Protein AF-A0A7Y3NY66-F1 (afdb_monomer_lite)

Radius of gyration: 20.23 Å; chains: 1; bounding box: 39×39×65 Å

Foldseek 3Di:
DVVVVVVVVVVVVVVVVVVVVVVLVPDPLPDQAFEEEEEEAPQLVQVVVLLVVQVVVCVVVSHDGHQYEYEYQHPDPRNQVSLVVSVVVPVSYDYDYDDNVCRVVVVVCVCVVPPVPRYHYAYDYDPVSSVVVVVVSCVRRPD

Secondary structure (DSSP, 8-state):
-HHHHHHHHHHHHHHHHHHHHHHHHHS----PPPEEEEEESS-HHHHHHHHHHHHHHHHHHTPPPP-EEEEE-S--HHHHHHHHHHHHH-TTEEEEE--TTTHHHHHHHHHHHS-TTSEEEEEESSHHHHHHHHHHHHHHHH-

pLDDT: mean 77.47, std 10.49, range [45.41, 92.19]

Structure (mmCIF, N/CA/C/O backbone):
data_AF-A0A7Y3NY66-F1
#
_entry.id   AF-A0A7Y3NY66-F1
#
loop_
_atom_site.group_PDB
_atom_site.id
_atom_site.type_symbol
_atom_site.label_atom_id
_atom_site.label_alt_id
_atom_site.label_comp_id
_atom_site.label_asym_id
_atom_site.label_entity_id
_atom_site.label_seq_id
_atom_site.pdbx_PDB_ins_code
_atom_site.Cartn_x
_atom_site.Cartn_y
_atom_site.Cartn_z
_atom_site.occupancy
_atom_site.B_iso_or_equiv
_atom_site.auth_seq_id
_atom_site.auth_comp_id
_atom_site.auth_asym_id
_atom_site.auth_atom_id
_atom_site.pdbx_PDB_model_num
ATOM 1 N N . MET A 1 1 ? -22.615 23.987 46.040 1.00 61.78 1 MET A N 1
ATOM 2 C CA . MET A 1 1 ? -23.306 23.457 44.837 1.00 61.78 1 MET A CA 1
ATOM 3 C C . MET A 1 1 ? -22.394 23.316 43.618 1.00 61.78 1 MET A C 1
ATOM 5 O O . MET A 1 1 ? -22.430 22.258 43.008 1.00 61.78 1 MET A O 1
ATOM 9 N N . ALA A 1 2 ? -21.551 24.303 43.278 1.00 71.75 2 ALA A N 1
ATOM 10 C CA . ALA A 1 2 ? -20.684 24.244 42.086 1.00 71.75 2 ALA A CA 1
ATOM 11 C C . ALA A 1 2 ? -19.723 23.033 42.044 1.00 71.75 2 ALA A C 1
ATOM 13 O O . ALA A 1 2 ? -19.624 22.373 41.017 1.00 71.75 2 ALA A O 1
ATOM 14 N N . LEU A 1 3 ? -19.086 22.681 43.169 1.00 78.62 3 LEU A N 1
ATOM 15 C CA . LEU A 1 3 ? -18.196 21.510 43.263 1.00 78.62 3 LEU A CA 1
ATOM 16 C C . LEU A 1 3 ? -18.920 20.180 43.000 1.00 78.62 3 LEU A C 1
ATOM 18 O O . LEU A 1 3 ? -18.373 19.297 42.348 1.00 78.62 3 LEU A O 1
ATOM 22 N N . ILE A 1 4 ? -20.170 20.052 43.457 1.00 80.31 4 ILE A N 1
ATOM 23 C CA . ILE A 1 4 ? -20.986 18.847 43.250 1.00 80.31 4 ILE A CA 1
ATOM 24 C C . ILE A 1 4 ? -21.307 18.689 41.759 1.00 80.31 4 ILE A C 1
ATOM 26 O O . ILE A 1 4 ? -21.110 17.615 41.203 1.00 80.31 4 ILE A O 1
ATOM 30 N N . LEU A 1 5 ? -21.716 19.772 41.090 1.00 82.25 5 LEU A N 1
ATOM 31 C CA . LEU A 1 5 ? -21.976 19.769 39.646 1.00 82.25 5 LEU A CA 1
ATOM 32 C C . LEU A 1 5 ? -20.727 19.388 38.840 1.00 82.25 5 LEU A C 1
ATOM 34 O O . LEU A 1 5 ? -20.809 18.562 37.935 1.00 82.25 5 LEU A O 1
ATOM 38 N N . LEU A 1 6 ? -19.564 19.930 39.206 1.00 84.62 6 LEU A N 1
ATOM 39 C CA . LEU A 1 6 ? -18.290 19.646 38.539 1.00 84.62 6 LEU A CA 1
ATOM 40 C C . LEU A 1 6 ? -17.886 18.168 38.681 1.00 84.62 6 LEU A C 1
ATOM 42 O O . LEU A 1 6 ? -17.452 17.542 37.716 1.00 84.62 6 LEU A O 1
ATOM 46 N N . SER A 1 7 ? -18.124 17.593 39.862 1.00 82.62 7 SER A N 1
ATOM 47 C CA . SER A 1 7 ? -17.891 16.171 40.146 1.00 82.62 7 SER A CA 1
ATOM 48 C C . SER A 1 7 ? -18.785 15.266 39.292 1.00 82.62 7 SER A C 1
ATOM 50 O O . SER A 1 7 ? -18.323 14.271 38.737 1.00 82.62 7 SER A O 1
ATOM 52 N N . VAL A 1 8 ? -20.062 15.634 39.149 1.00 85.81 8 VAL A N 1
ATOM 53 C CA . VAL A 1 8 ? -21.039 14.887 38.343 1.00 85.81 8 VAL A CA 1
ATOM 54 C C . VAL A 1 8 ? -20.674 14.937 36.857 1.00 85.81 8 VAL A C 1
ATOM 56 O O . VAL A 1 8 ? -20.682 13.898 36.199 1.00 85.81 8 VAL A O 1
ATOM 59 N N . PHE A 1 9 ? -20.274 16.101 36.334 1.00 86.62 9 PHE A N 1
ATOM 60 C CA . PHE A 1 9 ? -19.825 16.222 34.942 1.00 86.62 9 PHE A CA 1
ATOM 61 C C . PHE A 1 9 ? -18.553 15.419 34.658 1.00 86.62 9 PHE A C 1
ATOM 63 O O . PHE A 1 9 ? -18.478 14.743 33.632 1.00 86.62 9 PHE A O 1
ATOM 70 N N . ALA A 1 10 ? -17.577 15.441 35.568 1.00 85.75 10 ALA A N 1
ATOM 71 C CA . ALA A 1 10 ? -16.353 14.657 35.424 1.00 85.75 10 ALA A CA 1
ATOM 72 C C . ALA A 1 10 ? -16.642 13.147 35.424 1.00 85.75 10 ALA A C 1
ATOM 74 O O . ALA A 1 10 ? -16.120 12.413 34.585 1.00 85.75 10 ALA A O 1
ATOM 75 N N . CYS A 1 11 ? -17.526 12.688 36.315 1.00 91.19 11 CYS A N 1
ATOM 76 C CA . CYS A 1 11 ? -17.926 11.285 36.391 1.00 91.19 11 CYS A CA 1
ATOM 77 C C . CYS A 1 11 ? -18.685 10.841 35.130 1.00 91.19 11 CYS A C 1
ATOM 79 O O . CYS A 1 11 ? -18.416 9.771 34.584 1.00 91.19 11 CYS A O 1
ATOM 81 N N . TYR A 1 12 ? -19.568 11.697 34.610 1.00 89.19 12 TYR A N 1
ATOM 82 C CA . TYR A 1 12 ? -20.286 11.442 33.363 1.00 89.19 12 TYR A CA 1
ATOM 83 C C . TYR A 1 12 ? -19.339 11.371 32.153 1.00 89.19 12 TYR A C 1
ATOM 85 O O . TYR A 1 12 ? -19.436 10.449 31.343 1.00 89.19 12 TYR A O 1
ATOM 93 N N . GLY A 1 13 ? -18.370 12.289 32.061 1.00 85.25 13 GLY A N 1
ATOM 94 C CA . GLY A 1 13 ? -17.335 12.267 31.024 1.00 85.25 13 GLY A CA 1
ATOM 95 C C . GLY A 1 13 ? -16.462 11.011 31.086 1.00 85.25 13 GLY A C 1
ATOM 96 O O . GLY A 1 13 ? -16.195 10.392 30.056 1.00 85.25 13 GLY A O 1
ATOM 97 N N . PHE A 1 14 ? -16.088 10.583 32.294 1.00 91.69 14 PHE A N 1
ATOM 98 C CA . PHE A 1 14 ? -15.335 9.348 32.506 1.00 91.69 14 PHE A CA 1
ATOM 99 C C . PHE A 1 14 ? -16.139 8.107 32.094 1.00 91.69 14 PHE A C 1
ATOM 101 O O . PHE A 1 14 ? -15.624 7.261 31.366 1.00 91.69 14 PHE A O 1
ATOM 108 N N . MET A 1 15 ? -17.422 8.027 32.467 1.00 89.38 15 MET A N 1
ATOM 109 C CA . MET A 1 15 ? -18.308 6.946 32.020 1.00 89.38 15 MET A CA 1
ATOM 110 C C . MET A 1 15 ? -18.409 6.885 30.495 1.00 89.38 15 MET A C 1
ATOM 112 O O . MET A 1 15 ? -18.286 5.804 29.921 1.00 89.38 15 MET A O 1
ATOM 116 N N . LEU A 1 16 ? -18.595 8.027 29.825 1.00 86.44 16 LEU A N 1
ATOM 117 C CA . LEU A 1 16 ? -18.641 8.081 28.363 1.00 86.44 16 LEU A CA 1
ATOM 118 C C . LEU A 1 16 ? -17.330 7.601 27.737 1.00 86.44 16 LEU A C 1
ATOM 120 O O . LEU A 1 16 ? -17.364 6.832 26.776 1.00 86.44 16 LEU A O 1
ATOM 124 N N . MET A 1 17 ? -16.186 7.997 28.300 1.00 86.62 17 MET A N 1
ATOM 125 C CA . MET A 1 17 ? -14.880 7.534 27.841 1.00 86.62 17 MET A CA 1
ATOM 126 C C . MET A 1 17 ? -14.744 6.012 28.001 1.00 86.62 17 MET A C 1
ATOM 128 O O . MET A 1 17 ? -14.396 5.327 27.040 1.00 86.62 17 MET A O 1
ATOM 132 N N . CYS A 1 18 ? -15.095 5.460 29.167 1.00 86.00 18 CYS A N 1
ATOM 133 C CA . CYS A 1 18 ? -15.084 4.015 29.404 1.00 86.00 18 CYS A CA 1
ATOM 134 C C . CYS A 1 18 ? -16.015 3.267 28.443 1.00 86.00 18 CYS A C 1
ATOM 136 O O . CYS A 1 18 ? -15.625 2.237 27.900 1.00 86.00 18 CYS A O 1
ATOM 138 N N . VAL A 1 19 ? -17.215 3.792 28.177 1.00 84.06 19 VAL A N 1
ATOM 139 C CA . VAL A 1 19 ? -18.161 3.201 27.219 1.00 84.06 19 VAL A CA 1
ATOM 140 C C . VAL A 1 19 ? -17.599 3.224 25.799 1.00 84.06 19 VAL A C 1
ATOM 142 O O . VAL A 1 19 ? -17.746 2.239 25.079 1.00 84.06 19 VAL A O 1
ATOM 145 N N . GLN A 1 20 ? -16.940 4.305 25.376 1.00 78.25 20 GLN A N 1
ATOM 146 C CA . GLN A 1 20 ? -16.308 4.370 24.055 1.00 78.25 20 GLN A CA 1
ATOM 147 C C . GLN A 1 20 ? -15.148 3.380 23.922 1.00 78.25 20 GLN A C 1
ATOM 149 O O . GLN A 1 20 ? -15.062 2.679 22.914 1.00 78.25 20 GLN A O 1
ATOM 154 N N . VAL A 1 21 ? -14.296 3.277 24.945 1.00 79.62 21 VAL A N 1
ATOM 155 C CA . VAL A 1 21 ? -13.188 2.310 24.980 1.00 79.62 21 VAL A CA 1
ATOM 156 C C . VAL A 1 21 ? -13.726 0.881 24.963 1.00 79.62 21 VAL A C 1
ATOM 158 O O . VAL A 1 21 ? -13.298 0.074 24.141 1.00 79.62 21 VAL A O 1
ATOM 161 N N . TYR A 1 22 ? -14.722 0.585 25.797 1.00 81.94 22 TYR A N 1
ATOM 162 C CA . TYR A 1 22 ? -15.345 -0.732 25.862 1.00 81.94 22 TYR A CA 1
ATOM 163 C C . TYR A 1 22 ? -16.006 -1.110 24.536 1.00 81.94 22 TYR A C 1
ATOM 165 O O . TYR A 1 22 ? -15.742 -2.191 24.019 1.00 81.94 22 TYR A O 1
ATOM 173 N N . ARG A 1 23 ? -16.791 -0.207 23.925 1.00 73.12 23 ARG A N 1
ATOM 174 C CA . ARG A 1 23 ? -17.394 -0.414 22.593 1.00 73.12 23 ARG A CA 1
ATOM 175 C C . ARG A 1 23 ? -16.348 -0.639 21.504 1.00 73.12 23 ARG A C 1
ATOM 177 O O . ARG A 1 23 ? -16.615 -1.373 20.560 1.00 73.12 23 ARG A O 1
ATOM 184 N N . ARG A 1 24 ? -15.175 -0.012 21.616 1.00 65.12 24 ARG A N 1
ATOM 185 C CA . ARG A 1 24 ? -14.068 -0.201 20.671 1.00 65.12 24 ARG A CA 1
ATOM 186 C C . ARG A 1 24 ? -13.386 -1.556 20.849 1.00 65.12 24 ARG A C 1
ATOM 188 O O . ARG A 1 24 ? -13.006 -2.152 19.855 1.00 65.12 24 ARG A O 1
ATOM 195 N N . MET A 1 25 ? -13.272 -2.048 22.083 1.00 66.12 25 MET A N 1
ATOM 196 C CA . MET A 1 25 ? -12.708 -3.373 22.374 1.00 66.12 25 MET A CA 1
ATOM 197 C C . MET A 1 25 ? -13.684 -4.526 22.097 1.00 66.12 25 MET A C 1
ATOM 199 O O . MET A 1 25 ? -13.243 -5.632 21.814 1.00 66.12 25 MET A O 1
ATOM 203 N N . THR A 1 26 ? -14.997 -4.290 22.194 1.00 62.03 26 THR A N 1
ATOM 204 C CA . THR A 1 26 ? -16.029 -5.337 22.048 1.00 62.03 26 THR A CA 1
ATOM 205 C C . THR A 1 26 ? -16.630 -5.449 20.658 1.00 62.03 26 THR A C 1
ATOM 207 O O . THR A 1 26 ? -17.390 -6.386 20.427 1.00 62.03 26 THR A O 1
ATOM 210 N N . ARG A 1 27 ? -16.322 -4.540 19.725 1.00 55.66 27 ARG A N 1
ATOM 211 C CA . ARG A 1 27 ? -16.740 -4.726 18.334 1.00 55.66 27 ARG A CA 1
ATOM 212 C C . ARG A 1 27 ? -15.938 -5.880 17.727 1.00 55.66 27 ARG A C 1
ATOM 214 O O . ARG A 1 27 ? -14.723 -5.732 17.592 1.00 55.66 27 ARG A O 1
ATOM 221 N N . PRO A 1 28 ? -16.581 -7.005 17.367 1.00 47.94 28 PRO A N 1
ATOM 222 C CA . PRO A 1 28 ? -15.915 -8.031 16.584 1.00 47.94 28 PRO A CA 1
ATOM 223 C C . PRO A 1 28 ? -15.404 -7.411 15.278 1.00 47.94 28 PRO A C 1
ATOM 225 O O . PRO A 1 28 ? -16.055 -6.550 14.681 1.00 47.94 28 PRO A O 1
ATOM 228 N N . ILE A 1 29 ? -14.203 -7.814 14.869 1.00 50.72 29 ILE A N 1
ATOM 229 C CA . ILE A 1 29 ? -13.571 -7.415 13.609 1.00 50.72 29 ILE A CA 1
ATOM 230 C C . ILE A 1 29 ? -14.391 -8.076 12.488 1.00 50.72 29 ILE A C 1
ATOM 232 O O . ILE A 1 29 ? -14.115 -9.193 12.074 1.00 50.72 29 ILE A O 1
ATOM 236 N N . GLU A 1 30 ? -15.491 -7.440 12.082 1.00 45.41 30 GLU A N 1
ATOM 237 C CA . GLU A 1 30 ? -16.534 -8.080 11.260 1.00 45.41 30 GLU A CA 1
ATOM 238 C C . GLU A 1 30 ? -16.272 -8.056 9.749 1.00 45.41 30 GLU A C 1
ATOM 240 O O . GLU A 1 30 ? -17.064 -8.591 8.982 1.00 45.41 30 GLU A O 1
ATOM 245 N N . SER A 1 31 ? -15.171 -7.479 9.270 1.00 52.50 31 SER A N 1
ATOM 246 C CA . SER A 1 31 ? -14.821 -7.589 7.849 1.00 52.50 31 SER A CA 1
ATOM 247 C C . SER A 1 31 ? -13.333 -7.376 7.619 1.00 52.50 31 SER A C 1
ATOM 249 O O . SER A 1 31 ? -12.782 -6.333 7.972 1.00 52.50 31 SER A O 1
ATOM 251 N N . LEU A 1 32 ? -12.695 -8.365 6.989 1.00 54.19 32 LEU A N 1
ATOM 252 C CA . LEU A 1 32 ? -11.453 -8.147 6.257 1.00 54.19 32 LEU A CA 1
ATOM 253 C C . LEU A 1 32 ? -11.746 -7.098 5.182 1.00 54.19 32 LEU A C 1
ATOM 255 O O . LEU A 1 32 ? -12.692 -7.240 4.407 1.00 54.19 32 LEU A O 1
ATOM 259 N N . LEU A 1 33 ? -10.977 -6.013 5.182 1.00 60.81 33 LEU A N 1
ATOM 260 C CA . LEU A 1 33 ? -11.100 -4.990 4.155 1.00 60.81 33 LEU A CA 1
ATOM 261 C C . LEU A 1 33 ? -10.690 -5.585 2.787 1.00 60.81 33 LEU A C 1
ATOM 263 O O . LEU A 1 33 ? -9.752 -6.386 2.741 1.00 60.81 33 LEU A O 1
ATOM 267 N N . PRO A 1 34 ? -11.360 -5.198 1.682 1.00 68.38 34 PRO A N 1
ATOM 268 C CA . PRO A 1 34 ? -11.010 -5.637 0.335 1.00 68.38 34 PRO A CA 1
ATOM 269 C C . PRO A 1 34 ? -9.518 -5.449 0.015 1.00 68.38 34 PRO A C 1
ATOM 271 O O . PRO A 1 34 ? -8.912 -4.458 0.413 1.00 68.38 34 PRO A O 1
ATOM 274 N N . THR A 1 35 ? -8.918 -6.378 -0.728 1.00 77.81 35 THR A N 1
ATOM 275 C CA . THR A 1 35 ? -7.500 -6.307 -1.118 1.00 77.81 35 THR A CA 1
ATOM 276 C C . THR A 1 35 ? -7.238 -5.054 -1.965 1.00 77.81 35 THR A C 1
ATOM 278 O O . THR A 1 35 ? -7.941 -4.793 -2.942 1.00 77.81 35 THR A O 1
ATOM 281 N N . VAL A 1 36 ? -6.206 -4.279 -1.629 1.00 82.38 36 VAL A N 1
ATOM 282 C CA . VAL A 1 36 ? -5.762 -3.139 -2.448 1.00 82.38 36 VAL A CA 1
ATOM 283 C C . VAL A 1 36 ? -4.601 -3.591 -3.311 1.00 82.38 36 VAL A C 1
ATOM 285 O O . VAL A 1 36 ? -3.602 -4.073 -2.790 1.00 82.38 36 VAL A O 1
ATOM 288 N N . VAL A 1 37 ? -4.686 -3.379 -4.618 1.00 86.38 37 VAL A N 1
ATOM 289 C CA . VAL A 1 37 ? -3.548 -3.510 -5.527 1.00 86.38 37 VAL A CA 1
ATOM 290 C C . VAL A 1 37 ? -3.082 -2.109 -5.894 1.00 86.38 37 VAL A C 1
ATOM 292 O O . VAL A 1 37 ? -3.830 -1.343 -6.490 1.00 86.38 37 VAL A O 1
ATOM 295 N N . ILE A 1 38 ? -1.854 -1.761 -5.527 1.00 87.12 38 ILE A N 1
ATOM 296 C CA . ILE A 1 38 ? -1.237 -0.468 -5.813 1.00 87.12 38 ILE A CA 1
ATOM 297 C C . ILE A 1 38 ? -0.166 -0.687 -6.878 1.00 87.12 38 ILE A C 1
ATOM 299 O O . ILE A 1 38 ? 0.899 -1.233 -6.597 1.00 87.12 38 ILE A O 1
ATOM 303 N N . ALA A 1 39 ? -0.445 -0.250 -8.098 1.00 87.69 39 ALA A N 1
ATOM 304 C CA . ALA A 1 39 ? 0.524 -0.182 -9.178 1.00 87.69 39 ALA A CA 1
ATOM 305 C C . ALA A 1 39 ? 1.319 1.125 -9.053 1.00 87.69 39 ALA A C 1
ATOM 307 O O . ALA A 1 39 ? 0.746 2.214 -9.095 1.00 87.69 39 ALA A O 1
ATOM 308 N N . VAL A 1 40 ? 2.637 1.026 -8.880 1.00 85.81 40 VAL A N 1
ATOM 309 C CA . VAL A 1 40 ? 3.501 2.180 -8.593 1.00 85.81 40 VAL A CA 1
ATOM 310 C C . VAL A 1 40 ? 4.568 2.319 -9.656 1.00 85.81 40 VAL A C 1
ATOM 312 O O . VAL A 1 40 ? 5.255 1.353 -9.974 1.00 85.81 40 VAL A O 1
ATOM 315 N N . LYS A 1 41 ? 4.729 3.529 -10.193 1.00 85.06 41 LYS A N 1
ATOM 316 C CA . LYS A 1 41 ? 5.735 3.833 -11.211 1.00 85.06 41 LYS A CA 1
ATOM 317 C C . LYS A 1 41 ? 6.536 5.064 -10.808 1.00 85.06 41 LYS A C 1
ATOM 319 O O . LYS A 1 41 ? 5.983 6.158 -10.795 1.00 85.06 41 LYS A O 1
ATOM 324 N N . ASP A 1 42 ? 7.821 4.870 -10.513 1.00 82.19 42 ASP A N 1
ATOM 325 C CA . ASP A 1 42 ? 8.778 5.943 -10.193 1.00 82.19 42 ASP A CA 1
ATOM 326 C C . ASP A 1 42 ? 8.268 6.909 -9.106 1.00 82.19 42 ASP A C 1
ATOM 328 O O . ASP A 1 42 ? 8.390 8.127 -9.211 1.00 82.19 42 ASP A O 1
ATOM 332 N N . ALA A 1 43 ? 7.652 6.349 -8.063 1.00 82.31 43 ALA A N 1
ATOM 333 C CA . ALA A 1 43 ? 6.924 7.097 -7.039 1.00 82.31 43 ALA A CA 1
ATOM 334 C C . ALA A 1 43 ? 7.262 6.590 -5.620 1.00 82.31 43 ALA A C 1
ATOM 336 O O . ALA A 1 43 ? 6.374 6.341 -4.802 1.00 82.31 43 ALA A O 1
ATOM 337 N N . SER A 1 44 ? 8.562 6.428 -5.343 1.00 84.00 44 SER A N 1
ATOM 338 C CA . SER A 1 44 ? 9.134 5.948 -4.070 1.00 84.00 44 SER A CA 1
ATOM 339 C C . SER A 1 44 ? 8.697 6.779 -2.854 1.00 84.00 44 SER A C 1
ATOM 341 O O . SER A 1 44 ? 8.262 6.227 -1.848 1.00 84.00 44 SER A O 1
ATOM 343 N N . GLU A 1 45 ? 8.747 8.105 -2.942 1.00 83.25 45 GLU A N 1
ATOM 344 C CA . GLU A 1 45 ? 8.343 8.995 -1.839 1.00 83.25 45 GLU A CA 1
ATOM 345 C C . GLU A 1 45 ? 6.831 8.918 -1.563 1.00 83.25 45 GLU A C 1
ATOM 347 O O . GLU A 1 45 ? 6.352 8.938 -0.425 1.00 83.25 45 GLU A O 1
ATOM 352 N N . TRP A 1 46 ? 6.059 8.777 -2.634 1.00 84.00 46 TRP A N 1
ATOM 353 C CA . TRP A 1 46 ? 4.604 8.825 -2.613 1.00 84.00 46 TRP A CA 1
ATOM 354 C C . TRP A 1 46 ? 3.976 7.549 -2.066 1.00 84.00 46 TRP A C 1
ATOM 356 O O . TRP A 1 46 ? 2.998 7.606 -1.313 1.00 84.00 46 TRP A O 1
ATOM 366 N N . ILE A 1 47 ? 4.551 6.395 -2.405 1.00 86.50 47 ILE A N 1
ATOM 367 C CA . ILE A 1 47 ? 4.074 5.111 -1.900 1.00 86.50 47 ILE A CA 1
ATOM 368 C C . ILE A 1 47 ? 4.266 4.994 -0.385 1.00 86.50 47 ILE A C 1
ATOM 370 O O . ILE A 1 47 ? 3.365 4.524 0.313 1.00 86.50 47 ILE A O 1
ATOM 374 N N . GLU A 1 48 ? 5.388 5.488 0.144 1.00 88.50 48 GLU A N 1
ATOM 375 C CA . GLU A 1 48 ? 5.624 5.529 1.586 1.00 88.50 48 GLU A CA 1
ATOM 376 C C . GLU A 1 48 ? 4.558 6.376 2.288 1.00 88.50 48 GLU A C 1
ATOM 378 O O . GLU A 1 48 ? 3.958 5.949 3.281 1.00 88.50 48 GLU A O 1
ATOM 383 N N . TRP A 1 49 ? 4.289 7.569 1.756 1.00 87.31 49 TRP A N 1
ATOM 384 C CA . TRP A 1 49 ? 3.303 8.470 2.336 1.00 87.31 49 TRP A CA 1
ATOM 385 C C . TRP A 1 49 ? 1.889 7.870 2.323 1.00 87.31 49 TRP A C 1
ATOM 387 O O . TRP A 1 49 ? 1.186 7.933 3.337 1.00 87.31 49 TRP A O 1
ATOM 397 N N . LEU A 1 50 ? 1.491 7.225 1.220 1.00 85.56 50 LEU A N 1
ATOM 398 C CA . LEU A 1 50 ? 0.209 6.525 1.096 1.00 85.56 50 LEU A CA 1
ATOM 399 C C . LEU A 1 50 ? 0.060 5.418 2.149 1.00 85.56 50 LEU A C 1
ATOM 401 O O . LEU A 1 50 ? -0.949 5.365 2.853 1.00 85.56 50 LEU A O 1
ATOM 405 N N . VAL A 1 51 ? 1.076 4.571 2.305 1.00 87.88 51 VAL A N 1
ATOM 406 C CA . VAL A 1 51 ? 1.074 3.467 3.275 1.00 87.88 51 VAL A CA 1
ATOM 407 C C . VAL A 1 51 ? 0.999 3.973 4.718 1.00 87.88 51 VAL A C 1
ATOM 409 O O . VAL A 1 51 ? 0.209 3.470 5.526 1.00 87.88 51 VAL A O 1
ATOM 412 N N . ARG A 1 52 ? 1.773 5.010 5.055 1.00 87.75 52 ARG A N 1
ATOM 413 C CA . ARG A 1 52 ? 1.715 5.641 6.383 1.00 87.75 52 ARG A CA 1
ATOM 414 C C . ARG A 1 52 ? 0.321 6.198 6.666 1.00 87.75 52 ARG A C 1
ATOM 416 O O . ARG A 1 52 ? -0.209 6.009 7.758 1.00 87.75 52 ARG A O 1
ATOM 423 N N . ARG A 1 53 ? -0.309 6.847 5.684 1.00 84.88 53 ARG A N 1
ATOM 424 C CA . ARG A 1 53 ? -1.678 7.368 5.823 1.00 84.88 53 ARG A CA 1
ATOM 425 C C . ARG A 1 53 ? -2.706 6.255 5.989 1.00 84.88 53 ARG A C 1
ATOM 427 O O . ARG A 1 53 ? -3.550 6.368 6.877 1.00 84.88 53 ARG A O 1
ATOM 434 N N . LEU A 1 54 ? -2.602 5.188 5.199 1.00 81.31 54 LEU A N 1
ATOM 435 C CA . LEU A 1 54 ? -3.483 4.026 5.293 1.00 81.31 54 LEU A CA 1
ATOM 436 C C . LEU A 1 54 ? -3.410 3.392 6.688 1.00 81.31 54 LEU A C 1
ATOM 438 O O . LEU A 1 54 ? -4.446 3.202 7.318 1.00 81.31 54 LEU A O 1
ATOM 442 N N . SER A 1 55 ? -2.201 3.137 7.199 1.00 82.69 55 SER A N 1
ATOM 443 C CA . SER A 1 55 ? -2.015 2.522 8.523 1.00 82.69 55 SER A CA 1
ATOM 444 C C . SER A 1 55 ? -2.564 3.382 9.666 1.00 82.69 55 SER A C 1
ATOM 446 O O . SER A 1 55 ? -3.177 2.863 10.598 1.00 82.69 55 SER A O 1
ATOM 448 N N . LEU A 1 56 ? -2.408 4.708 9.589 1.00 83.38 56 LEU A N 1
ATOM 449 C CA . LEU A 1 56 ? -2.999 5.627 10.564 1.00 83.38 56 LEU A CA 1
ATOM 450 C C . LEU A 1 56 ? -4.530 5.628 10.498 1.00 83.38 56 LEU A C 1
ATOM 452 O O . LEU A 1 56 ? -5.186 5.660 11.541 1.00 83.38 56 LEU A O 1
ATOM 456 N N . GLN A 1 57 ? -5.108 5.592 9.295 1.00 77.62 57 GLN A N 1
ATOM 457 C CA . GLN A 1 57 ? -6.560 5.573 9.111 1.00 77.62 57 GLN A CA 1
ATOM 458 C C . GLN A 1 57 ? -7.182 4.272 9.625 1.00 77.62 57 GLN A C 1
ATOM 460 O O . GLN A 1 57 ? -8.141 4.323 10.396 1.00 77.62 57 GLN A O 1
ATOM 465 N N . THR A 1 58 ? -6.623 3.115 9.272 1.00 75.88 58 THR A N 1
ATOM 466 C CA . THR A 1 58 ? -7.123 1.814 9.745 1.00 75.88 58 THR A CA 1
ATOM 467 C C . THR A 1 58 ? -7.024 1.696 11.265 1.00 75.88 58 THR A C 1
ATOM 469 O O . THR A 1 58 ? -8.003 1.323 11.919 1.00 75.88 58 THR A O 1
ATOM 472 N N . PHE A 1 59 ? -5.901 2.132 11.850 1.00 76.19 59 PHE A N 1
ATOM 473 C CA . PHE A 1 59 ? -5.719 2.188 13.300 1.00 76.19 59 PHE A CA 1
ATOM 474 C C . PHE A 1 59 ? -6.752 3.094 13.984 1.00 76.19 59 PHE A C 1
ATOM 476 O O . PHE A 1 59 ? -7.407 2.688 14.951 1.00 76.19 59 PHE A O 1
ATOM 483 N N . ALA A 1 60 ? -6.950 4.314 13.469 1.00 73.88 60 ALA A N 1
ATOM 484 C CA . ALA A 1 60 ? -7.914 5.267 14.015 1.00 73.88 60 ALA A CA 1
ATOM 485 C C . ALA A 1 60 ? -9.343 4.703 14.034 1.00 73.88 60 ALA A C 1
ATOM 487 O O . ALA A 1 60 ? -10.101 5.005 14.959 1.00 73.88 60 ALA A O 1
ATOM 488 N N . MET A 1 61 ? -9.677 3.838 13.076 1.00 68.31 61 MET A N 1
ATOM 489 C CA . MET A 1 61 ? -10.992 3.210 12.942 1.00 68.31 61 MET A CA 1
ATOM 490 C C . MET A 1 61 ? -11.125 1.872 13.682 1.00 68.31 61 MET A C 1
ATOM 492 O O . MET A 1 61 ? -12.242 1.382 13.833 1.00 68.31 61 MET A O 1
ATOM 496 N N . GLY A 1 62 ? -10.023 1.297 14.175 1.00 66.88 62 GLY A N 1
ATOM 497 C CA . GLY A 1 62 ? -10.026 -0.002 14.852 1.00 66.88 62 GLY A CA 1
ATOM 498 C C . GLY A 1 62 ? -10.345 -1.174 13.921 1.00 66.88 62 GLY A C 1
ATOM 499 O O . GLY A 1 62 ? -10.906 -2.164 14.379 1.00 66.88 62 GLY A O 1
ATOM 500 N N . LYS A 1 63 ? -10.034 -1.046 12.624 1.00 67.19 63 LYS A N 1
ATOM 501 C CA . LYS A 1 63 ? -10.152 -2.133 11.642 1.00 67.19 63 LYS A CA 1
ATOM 502 C C . LYS A 1 63 ? -8.771 -2.721 11.353 1.00 67.19 63 LYS A C 1
ATOM 504 O O . LYS A 1 63 ? -7.784 -1.984 11.331 1.00 67.19 63 LYS A O 1
ATOM 509 N N . GLU A 1 64 ? -8.710 -4.024 11.094 1.00 66.56 64 GLU A N 1
ATOM 510 C CA . GLU A 1 64 ? -7.505 -4.642 10.535 1.00 66.56 64 GLU A CA 1
ATOM 511 C C . GLU A 1 64 ? -7.305 -4.189 9.086 1.00 66.56 64 GLU A C 1
ATOM 513 O O . GLU A 1 64 ? -8.263 -3.901 8.365 1.00 66.56 64 GLU A O 1
ATOM 518 N N . VAL A 1 65 ? -6.043 -4.035 8.689 1.00 64.25 65 VAL A N 1
ATOM 519 C CA . VAL A 1 65 ? -5.684 -3.473 7.386 1.00 64.25 65 VAL A CA 1
ATOM 520 C C . VAL A 1 65 ? -5.915 -4.525 6.299 1.00 64.25 65 VAL A C 1
ATOM 522 O O . VAL A 1 65 ? -5.593 -5.693 6.496 1.00 64.25 65 VAL A O 1
ATOM 525 N N . ALA A 1 66 ? -6.461 -4.099 5.157 1.00 69.81 66 ALA A N 1
ATOM 526 C CA . ALA A 1 66 ? -6.547 -4.911 3.944 1.00 69.81 66 ALA A CA 1
ATOM 527 C C . ALA A 1 66 ? -5.176 -5.466 3.541 1.00 69.81 66 ALA A C 1
ATOM 529 O O . ALA A 1 66 ? -4.170 -4.778 3.707 1.00 69.81 66 ALA A O 1
ATOM 530 N N . ASP A 1 67 ? -5.142 -6.640 2.908 1.00 78.94 67 ASP A N 1
ATOM 531 C CA . ASP A 1 67 ? -3.956 -7.051 2.151 1.00 78.94 67 ASP A CA 1
ATOM 532 C C . ASP A 1 67 ? -3.660 -5.979 1.087 1.00 78.94 67 ASP A C 1
ATOM 534 O O . ASP A 1 67 ? -4.473 -5.741 0.189 1.00 78.94 67 ASP A O 1
ATOM 538 N N . VAL A 1 68 ? -2.510 -5.312 1.200 1.00 85.06 68 VAL A N 1
ATOM 539 C CA . VAL A 1 68 ? -2.034 -4.311 0.242 1.00 85.06 68 VAL A CA 1
ATOM 540 C C . VAL A 1 68 ? -0.923 -4.928 -0.593 1.00 85.06 68 VAL A C 1
ATOM 542 O O . VAL A 1 68 ? 0.159 -5.240 -0.098 1.00 85.06 68 VAL A O 1
ATOM 545 N N . LEU A 1 69 ? -1.184 -5.082 -1.883 1.00 87.25 69 LEU A N 1
ATOM 546 C CA . LEU A 1 69 ? -0.238 -5.579 -2.867 1.00 87.25 69 LEU A CA 1
ATOM 547 C C . LEU A 1 69 ? 0.404 -4.389 -3.571 1.00 87.25 69 LEU A C 1
ATOM 549 O O . LEU A 1 69 ? -0.277 -3.638 -4.262 1.00 87.25 69 LEU A O 1
ATOM 553 N N . ILE A 1 70 ? 1.710 -4.218 -3.411 1.00 88.81 70 ILE A N 1
ATOM 554 C CA . ILE A 1 70 ? 2.476 -3.187 -4.109 1.00 88.81 70 ILE A CA 1
ATOM 555 C C . ILE A 1 70 ? 3.119 -3.818 -5.335 1.00 88.81 70 ILE A C 1
ATOM 557 O O . ILE A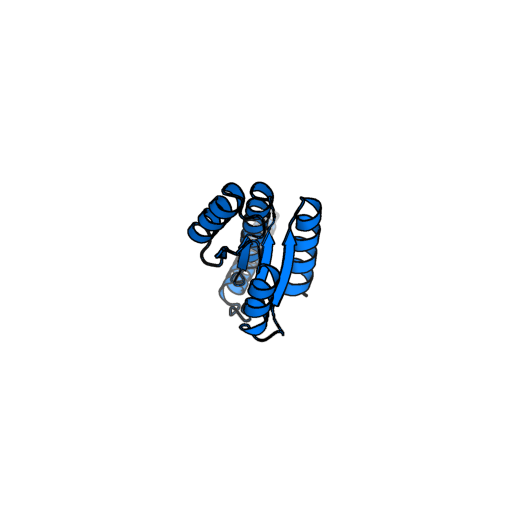 1 70 ? 3.975 -4.689 -5.197 1.00 88.81 70 ILE A O 1
ATOM 561 N N . VAL A 1 71 ? 2.746 -3.349 -6.520 1.00 88.06 71 VAL A N 1
ATOM 562 C CA . VAL A 1 71 ? 3.297 -3.800 -7.798 1.00 88.06 71 VAL A CA 1
ATOM 563 C C . VAL A 1 71 ? 4.213 -2.711 -8.351 1.00 88.06 71 VAL A C 1
ATOM 565 O O . VAL A 1 71 ? 3.747 -1.633 -8.720 1.00 88.06 71 VAL A O 1
ATOM 568 N N . ASP A 1 72 ? 5.521 -2.980 -8.405 1.00 86.75 72 ASP A N 1
ATOM 569 C CA . ASP A 1 72 ? 6.493 -2.047 -8.998 1.00 86.75 72 ASP A CA 1
ATOM 570 C C . ASP A 1 72 ? 6.456 -2.130 -10.529 1.00 86.75 72 ASP A C 1
ATOM 572 O O . ASP A 1 72 ? 6.892 -3.102 -11.144 1.00 86.75 72 ASP A O 1
ATOM 576 N N . MET A 1 73 ? 5.945 -1.063 -11.137 1.00 81.81 73 MET A N 1
ATOM 577 C CA . MET A 1 73 ? 5.785 -0.861 -12.574 1.00 81.81 73 MET A CA 1
ATOM 578 C C . MET A 1 73 ? 6.947 -0.080 -13.190 1.00 81.81 73 MET A C 1
ATOM 580 O O . MET A 1 73 ? 6.901 0.243 -14.371 1.00 81.81 73 MET A O 1
ATOM 584 N N . SER A 1 74 ? 7.966 0.299 -12.433 1.00 72.62 74 SER A N 1
ATOM 585 C CA . SER A 1 74 ? 9.081 1.115 -12.923 1.00 72.62 74 SER A CA 1
ATOM 586 C C . SER A 1 74 ? 10.315 0.285 -13.251 1.00 72.62 74 SER A C 1
ATOM 588 O O . SER A 1 74 ? 11.059 0.645 -14.161 1.00 72.62 74 SER A O 1
ATOM 590 N N . ALA A 1 75 ? 10.508 -0.851 -12.570 1.00 66.06 75 ALA A N 1
ATOM 591 C CA . ALA A 1 75 ? 11.793 -1.555 -12.529 1.00 66.06 75 ALA A CA 1
ATOM 592 C C . ALA A 1 75 ? 12.954 -0.643 -12.067 1.00 66.06 75 ALA A C 1
ATOM 594 O O . ALA A 1 75 ? 14.124 -0.938 -12.321 1.00 66.06 75 ALA A O 1
ATOM 595 N N . SER A 1 76 ? 12.638 0.476 -11.401 1.00 69.31 76 SER A N 1
ATOM 596 C CA . SER A 1 76 ? 13.628 1.374 -10.824 1.00 69.31 76 SER A CA 1
ATOM 597 C C . SER A 1 76 ? 14.041 0.851 -9.454 1.00 69.31 76 SER A C 1
ATOM 599 O O . SER A 1 76 ? 13.221 0.410 -8.648 1.00 6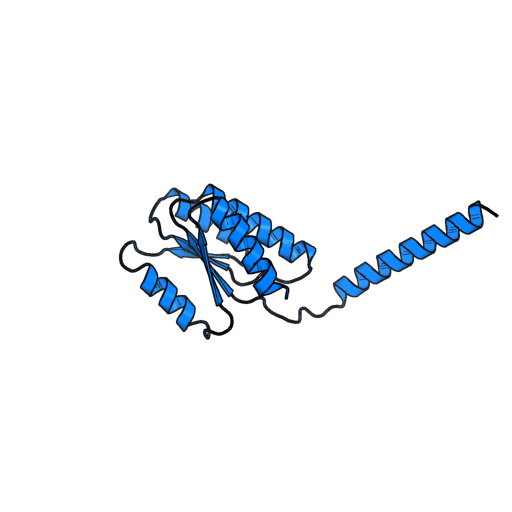9.31 76 SER A O 1
ATOM 601 N N . SER A 1 77 ? 15.346 0.891 -9.170 1.00 72.31 77 SER A N 1
ATOM 602 C CA . SER A 1 77 ? 15.883 0.317 -7.933 1.00 72.31 77 SER A CA 1
ATOM 603 C C . SER A 1 77 ? 15.356 1.002 -6.674 1.00 72.31 77 SER A C 1
ATOM 605 O O . SER A 1 77 ? 15.399 0.415 -5.601 1.00 72.31 77 SER A O 1
ATOM 607 N N . GLU A 1 78 ? 14.903 2.248 -6.782 1.00 85.94 78 GLU A N 1
ATOM 608 C CA . GLU A 1 78 ? 14.450 3.038 -5.642 1.00 85.94 78 GLU A CA 1
ATOM 609 C C . GLU A 1 78 ? 13.026 2.669 -5.210 1.00 85.94 78 GLU A C 1
ATOM 611 O O . GLU A 1 78 ? 12.809 2.362 -4.037 1.00 85.94 78 GLU A O 1
ATOM 616 N N . THR A 1 79 ? 12.081 2.599 -6.155 1.00 84.88 79 THR A N 1
ATOM 617 C CA . THR A 1 79 ? 10.693 2.184 -5.890 1.00 84.88 79 THR A CA 1
ATOM 618 C C . THR A 1 79 ? 10.647 0.769 -5.317 1.00 84.88 79 THR A C 1
ATOM 620 O O . THR A 1 79 ? 10.006 0.544 -4.291 1.00 84.88 79 THR A O 1
ATOM 623 N N . GLY A 1 80 ? 11.393 -0.170 -5.911 1.00 86.25 80 GLY A N 1
ATOM 624 C CA . GLY A 1 80 ? 11.481 -1.543 -5.412 1.00 86.25 80 GLY A CA 1
ATOM 625 C C . GLY A 1 80 ? 12.098 -1.643 -4.011 1.00 86.25 80 GLY A C 1
ATOM 626 O O . GLY A 1 80 ? 11.585 -2.378 -3.167 1.00 86.25 80 GLY A O 1
ATOM 627 N N . ARG A 1 81 ? 13.157 -0.869 -3.714 1.00 89.19 81 ARG A N 1
ATOM 628 C CA . ARG A 1 81 ? 13.755 -0.810 -2.362 1.00 89.19 81 ARG A CA 1
ATOM 629 C C . ARG A 1 81 ? 12.774 -0.261 -1.333 1.00 89.19 81 ARG A C 1
ATOM 631 O O . ARG A 1 81 ? 12.673 -0.817 -0.242 1.00 89.19 81 ARG A O 1
ATOM 638 N N . MET A 1 82 ? 12.045 0.799 -1.679 1.00 90.56 82 MET A N 1
ATOM 639 C CA . MET A 1 82 ? 11.036 1.367 -0.790 1.00 90.56 82 MET A CA 1
ATOM 640 C C . MET A 1 82 ? 9.892 0.375 -0.550 1.00 90.56 82 MET A C 1
ATOM 642 O O . MET A 1 82 ? 9.506 0.147 0.590 1.00 90.56 82 MET A O 1
ATOM 646 N N . ALA A 1 83 ? 9.392 -0.290 -1.593 1.00 89.06 83 ALA A N 1
ATOM 647 C CA . ALA A 1 83 ? 8.341 -1.295 -1.453 1.00 89.06 83 ALA A CA 1
ATOM 648 C C . ALA A 1 83 ? 8.766 -2.477 -0.561 1.00 89.06 83 ALA A C 1
ATOM 650 O O . ALA A 1 83 ? 7.995 -2.910 0.297 1.00 89.06 83 ALA A O 1
ATOM 651 N N . GLN A 1 84 ? 10.009 -2.952 -0.697 1.00 90.62 84 GLN A N 1
ATOM 652 C CA . GLN A 1 84 ? 10.579 -3.968 0.194 1.00 90.62 84 GLN A CA 1
ATOM 653 C C . GLN A 1 84 ? 10.675 -3.474 1.641 1.00 90.62 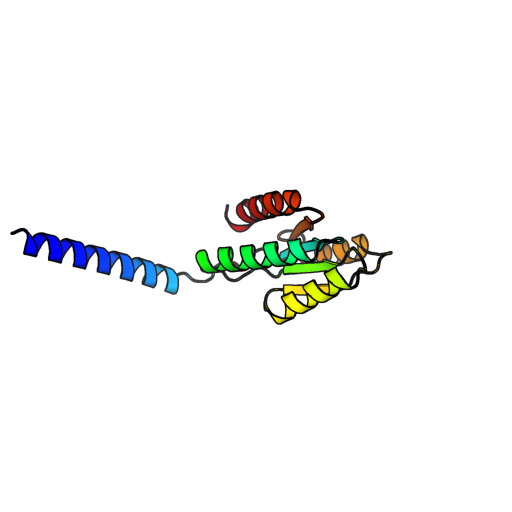84 GLN A C 1
ATOM 655 O O . GLN A 1 84 ? 10.288 -4.187 2.567 1.00 90.62 84 GLN A O 1
ATOM 660 N N . PHE A 1 85 ? 11.147 -2.243 1.847 1.00 92.19 85 PHE A N 1
ATOM 661 C CA . PHE A 1 85 ? 11.199 -1.628 3.173 1.00 92.19 85 PHE A CA 1
ATOM 662 C C . PHE A 1 85 ? 9.808 -1.551 3.821 1.00 92.19 85 PHE A C 1
ATOM 664 O O . PHE A 1 85 ? 9.643 -1.899 4.993 1.00 92.19 85 PHE A O 1
ATOM 671 N N . LEU A 1 86 ? 8.790 -1.161 3.051 1.00 90.94 86 LEU A N 1
ATOM 672 C CA . LEU A 1 86 ? 7.408 -1.084 3.519 1.00 90.94 86 LEU A CA 1
ATOM 673 C C . LEU A 1 86 ? 6.841 -2.467 3.857 1.00 90.94 86 LEU A C 1
ATOM 675 O O . LEU A 1 86 ? 6.210 -2.596 4.901 1.00 90.94 86 LEU A O 1
ATOM 679 N N . GLN A 1 87 ? 7.121 -3.505 3.062 1.00 92.00 87 GLN A N 1
ATOM 680 C CA . GLN A 1 87 ? 6.742 -4.886 3.394 1.00 92.00 87 GLN A CA 1
ATOM 681 C C . GLN A 1 87 ? 7.351 -5.353 4.725 1.00 92.00 87 GLN A C 1
ATOM 683 O O . GLN A 1 87 ? 6.684 -6.015 5.515 1.00 92.00 87 GLN A O 1
ATOM 688 N N . HIS A 1 88 ? 8.612 -5.013 5.002 1.00 89.50 88 HIS A N 1
ATOM 689 C CA . HIS A 1 88 ? 9.241 -5.371 6.277 1.00 89.50 88 HIS A CA 1
ATOM 690 C C . HIS A 1 88 ? 8.691 -4.575 7.465 1.00 89.50 88 HIS A C 1
ATOM 692 O O . HIS A 1 88 ? 8.705 -5.066 8.592 1.00 89.50 88 HIS A O 1
ATOM 698 N N . THR A 1 89 ? 8.211 -3.356 7.219 1.00 89.19 89 THR A N 1
ATOM 699 C CA . THR A 1 89 ? 7.699 -2.454 8.260 1.00 89.19 89 THR A CA 1
ATOM 700 C C . THR A 1 89 ? 6.224 -2.712 8.576 1.00 89.19 89 THR A C 1
ATOM 702 O O . THR A 1 89 ? 5.799 -2.559 9.721 1.00 89.19 89 THR A O 1
ATOM 705 N N . TYR A 1 90 ? 5.437 -3.111 7.575 1.00 86.56 90 TYR A N 1
ATOM 706 C CA . TYR A 1 90 ? 3.988 -3.240 7.669 1.00 86.56 90 TYR A CA 1
ATOM 707 C C . TYR A 1 90 ? 3.537 -4.655 7.268 1.00 86.56 90 TYR A C 1
ATOM 709 O O . TYR A 1 90 ? 3.610 -5.006 6.092 1.00 86.56 90 TYR A O 1
ATOM 717 N N . PRO A 1 91 ? 3.001 -5.462 8.203 1.00 82.62 91 PRO A N 1
ATOM 718 C CA . PRO A 1 91 ? 2.697 -6.878 7.960 1.00 82.62 91 PRO A CA 1
ATOM 719 C C . PRO A 1 91 ? 1.553 -7.124 6.964 1.00 82.62 91 PRO A C 1
ATOM 721 O O . PRO A 1 91 ? 1.410 -8.232 6.463 1.00 82.62 91 PRO A O 1
ATOM 724 N N . PHE A 1 92 ? 0.745 -6.105 6.670 1.00 83.25 92 PHE A N 1
ATOM 725 C CA . PHE A 1 92 ? -0.342 -6.164 5.687 1.00 83.25 92 PHE A CA 1
ATOM 726 C C . PHE A 1 92 ? 0.123 -5.848 4.256 1.00 83.25 92 PHE A C 1
ATOM 728 O O . PHE A 1 92 ? -0.688 -5.826 3.333 1.00 83.25 92 PHE A O 1
ATOM 735 N N . ILE A 1 93 ? 1.411 -5.548 4.062 1.00 88.56 93 ILE A N 1
ATOM 736 C CA . ILE A 1 93 ? 1.975 -5.189 2.762 1.00 88.56 93 ILE A CA 1
ATOM 737 C C . ILE A 1 93 ? 2.709 -6.376 2.169 1.00 88.56 93 ILE A C 1
ATOM 739 O O . ILE A 1 93 ? 3.573 -6.972 2.803 1.00 88.56 93 ILE A O 1
ATOM 743 N N . THR A 1 94 ? 2.421 -6.663 0.906 1.00 88.81 94 THR A N 1
ATOM 744 C CA . THR A 1 94 ? 3.200 -7.595 0.093 1.00 88.81 94 THR A CA 1
ATOM 745 C C . THR A 1 94 ? 3.739 -6.866 -1.125 1.00 88.81 94 THR A C 1
ATOM 747 O O . THR A 1 94 ? 2.982 -6.299 -1.912 1.00 88.81 94 THR A O 1
ATOM 750 N N . TYR A 1 95 ? 5.055 -6.893 -1.294 1.00 87.69 95 TYR A N 1
ATOM 751 C CA . TYR A 1 95 ? 5.711 -6.419 -2.497 1.00 87.69 95 TYR A CA 1
ATOM 752 C C . TYR A 1 95 ? 5.691 -7.507 -3.573 1.00 87.69 95 TYR A C 1
ATOM 754 O O . TYR A 1 95 ? 6.108 -8.645 -3.346 1.00 87.69 95 TYR A O 1
ATOM 762 N N . VAL A 1 96 ? 5.232 -7.134 -4.763 1.00 85.19 96 VAL A N 1
ATOM 763 C CA . VAL A 1 96 ? 5.239 -7.961 -5.963 1.00 85.19 96 VAL A CA 1
ATOM 764 C C . VAL A 1 96 ? 6.170 -7.300 -6.983 1.00 85.19 96 VAL A C 1
ATOM 766 O O . VAL A 1 96 ? 5.806 -6.281 -7.580 1.00 85.19 96 VAL A O 1
ATOM 769 N N . PRO A 1 97 ? 7.379 -7.847 -7.200 1.00 81.25 97 PRO A N 1
ATOM 770 C CA . PRO A 1 97 ? 8.242 -7.364 -8.266 1.00 81.25 97 PRO A CA 1
ATOM 771 C C . PRO A 1 97 ? 7.597 -7.711 -9.609 1.00 81.25 97 PRO A C 1
ATOM 773 O O . PRO A 1 97 ? 7.370 -8.887 -9.893 1.00 81.25 97 PRO A O 1
ATOM 776 N N . SER A 1 98 ? 7.313 -6.709 -10.440 1.00 74.00 98 SER A N 1
ATOM 777 C CA . SER A 1 98 ? 6.774 -6.938 -11.780 1.00 74.00 98 SER A CA 1
ATOM 778 C 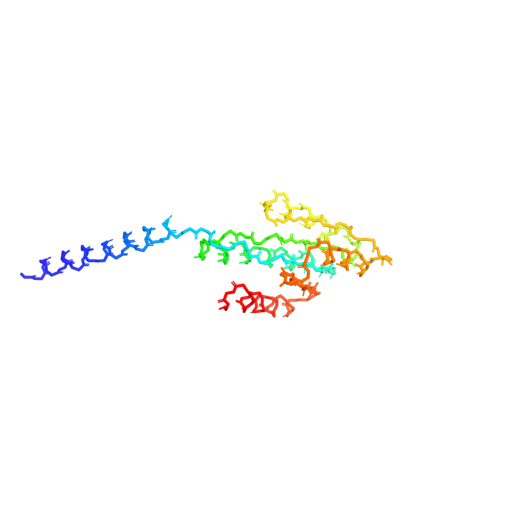C . SER A 1 98 ? 7.819 -6.661 -12.856 1.00 74.00 98 SER A C 1
ATOM 780 O O . SER A 1 98 ? 8.647 -5.752 -12.763 1.00 74.00 98 SER A O 1
ATOM 782 N N . SER A 1 99 ? 7.805 -7.494 -13.894 1.00 66.62 99 SER A N 1
ATOM 783 C CA . SER A 1 99 ? 8.698 -7.336 -15.041 1.00 66.62 99 SER A CA 1
ATOM 784 C C . SER A 1 99 ? 8.245 -6.171 -15.918 1.00 66.62 99 SER A C 1
ATOM 786 O O . SER A 1 99 ? 7.051 -5.935 -16.077 1.00 66.62 99 SER A O 1
ATOM 788 N N . SER A 1 100 ? 9.176 -5.463 -16.566 1.00 65.56 100 SER A N 1
ATOM 789 C CA . SER A 1 100 ? 8.825 -4.327 -17.430 1.00 65.56 100 SER A CA 1
ATOM 790 C C . SER A 1 100 ? 7.920 -4.681 -18.616 1.00 65.56 100 SER A C 1
ATOM 792 O O . SER A 1 100 ? 7.246 -3.805 -19.157 1.00 65.56 100 SER A O 1
ATOM 794 N N . THR A 1 101 ? 7.882 -5.960 -18.987 1.00 64.31 101 THR A N 1
ATOM 795 C CA . THR A 1 101 ? 7.217 -6.495 -20.176 1.00 64.31 101 THR A CA 1
ATOM 796 C C . THR A 1 101 ? 5.870 -7.169 -19.902 1.00 64.31 101 THR A C 1
ATOM 798 O O . THR A 1 101 ? 5.090 -7.281 -20.841 1.00 64.31 101 THR A O 1
ATOM 801 N N . ARG A 1 102 ? 5.560 -7.582 -18.659 1.00 65.75 102 ARG A N 1
ATOM 802 C CA . ARG A 1 102 ? 4.307 -8.304 -18.304 1.00 65.75 102 ARG A CA 1
ATOM 803 C C . ARG A 1 102 ? 3.481 -7.647 -17.197 1.00 65.75 102 ARG A C 1
ATOM 805 O O . ARG A 1 102 ? 2.602 -8.258 -16.606 1.00 65.75 102 ARG A O 1
ATOM 812 N N . ARG A 1 103 ? 3.721 -6.359 -16.968 1.00 74.12 103 ARG A N 1
ATOM 813 C CA . ARG A 1 103 ? 3.130 -5.549 -15.894 1.00 74.12 103 ARG A CA 1
ATOM 814 C C . ARG A 1 103 ? 1.629 -5.734 -15.671 1.00 74.12 103 ARG A C 1
ATOM 816 O O . ARG A 1 103 ? 1.178 -5.994 -14.562 1.00 74.12 103 ARG A O 1
ATOM 823 N N . TRP A 1 104 ? 0.851 -5.610 -16.741 1.00 75.81 104 TRP A N 1
ATOM 824 C CA . TRP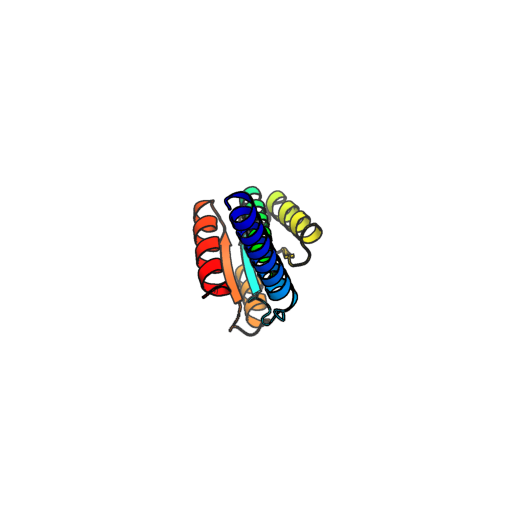 A 1 104 ? -0.606 -5.713 -16.669 1.00 75.81 104 TRP A CA 1
ATOM 825 C C . TRP A 1 104 ? -1.103 -7.156 -16.602 1.00 75.81 104 TRP A C 1
ATOM 827 O O . TRP A 1 104 ? -2.173 -7.392 -16.051 1.00 75.81 104 TRP A O 1
ATOM 837 N N . GLU A 1 105 ? -0.329 -8.113 -17.116 1.00 78.44 105 GLU A N 1
ATOM 838 C CA . GLU A 1 105 ? -0.629 -9.542 -16.989 1.00 78.44 105 GLU A CA 1
ATOM 839 C C . GLU A 1 105 ? -0.447 -9.988 -15.536 1.00 78.44 105 GLU A C 1
ATOM 841 O O . GLU A 1 105 ? -1.325 -10.651 -14.994 1.00 78.44 105 GLU A O 1
ATOM 846 N N . ASP A 1 106 ? 0.626 -9.541 -14.875 1.00 72.50 106 ASP A N 1
ATOM 847 C CA . ASP A 1 106 ? 0.874 -9.808 -13.456 1.00 72.50 106 ASP A CA 1
ATOM 848 C C . ASP A 1 106 ? -0.271 -9.249 -12.588 1.00 72.50 106 ASP A C 1
ATOM 850 O O . ASP A 1 106 ? -0.822 -9.953 -11.741 1.00 72.50 106 ASP A O 1
ATOM 854 N N . ILE A 1 107 ? -0.699 -8.005 -12.844 1.00 76.94 107 ILE A N 1
ATOM 855 C CA . ILE A 1 107 ? -1.846 -7.387 -12.157 1.00 76.94 107 ILE A CA 1
ATOM 856 C C . ILE A 1 107 ? -3.144 -8.151 -12.448 1.00 76.94 107 ILE A C 1
ATOM 858 O O . ILE A 1 107 ? -3.917 -8.415 -11.528 1.00 76.94 107 ILE A O 1
ATOM 862 N N . ALA A 1 108 ? -3.391 -8.535 -13.703 1.00 76.56 108 ALA A N 1
ATOM 863 C CA . ALA A 1 108 ? -4.580 -9.296 -14.075 1.00 76.56 108 ALA A CA 1
ATOM 864 C C . ALA A 1 108 ? -4.623 -10.661 -13.373 1.00 76.56 108 ALA A C 1
ATOM 866 O O . ALA A 1 108 ? -5.673 -11.043 -12.864 1.00 76.56 108 ALA A O 1
ATOM 867 N N . VAL A 1 109 ? -3.486 -11.354 -13.256 1.00 77.62 109 VAL A N 1
ATOM 868 C CA . VAL A 1 109 ? -3.366 -12.618 -12.512 1.00 77.62 109 VAL A CA 1
ATOM 869 C C . VAL A 1 109 ? -3.651 -12.417 -11.022 1.00 77.62 109 VAL A C 1
ATOM 871 O O . VAL A 1 109 ? -4.358 -13.229 -10.423 1.00 77.62 109 VAL A O 1
ATOM 874 N N . LEU A 1 110 ? -3.159 -11.330 -10.417 1.00 74.44 110 LEU A N 1
ATOM 875 C CA . LEU A 1 110 ? -3.447 -11.002 -9.014 1.00 74.44 110 LEU A CA 1
ATOM 876 C C . LEU A 1 110 ? -4.942 -10.733 -8.781 1.00 74.44 110 LEU A C 1
ATOM 878 O O . LEU A 1 110 ? -5.509 -11.208 -7.794 1.00 74.44 110 LEU A O 1
ATOM 882 N N . LEU A 1 111 ? -5.585 -10.012 -9.702 1.00 74.62 111 LEU A N 1
ATOM 883 C CA . LEU A 1 111 ? -7.017 -9.706 -9.648 1.00 74.62 111 LEU A CA 1
ATOM 884 C C . LEU A 1 111 ? -7.898 -10.930 -9.957 1.00 74.62 111 LEU A C 1
ATOM 886 O O . LEU A 1 111 ? -8.993 -11.052 -9.408 1.00 74.62 111 LEU A O 1
ATOM 890 N N . ASP A 1 112 ? -7.433 -11.852 -10.803 1.00 70.44 112 ASP A N 1
ATOM 891 C CA . ASP A 1 112 ? -8.152 -13.086 -11.137 1.00 70.44 112 ASP A CA 1
ATOM 892 C C . ASP A 1 112 ? -8.023 -14.155 -10.044 1.00 70.44 112 ASP A C 1
ATOM 894 O O . ASP A 1 112 ? -9.003 -14.840 -9.735 1.00 70.44 112 ASP A O 1
ATOM 898 N N . GLY A 1 113 ? -6.852 -14.271 -9.408 1.00 64.12 113 GLY A N 1
ATOM 899 C CA . GLY A 1 113 ? -6.619 -15.202 -8.300 1.00 64.12 113 GLY A CA 1
ATOM 900 C C . GLY A 1 113 ? -7.410 -14.849 -7.036 1.00 64.12 113 GLY A C 1
ATOM 901 O O . GLY A 1 113 ? -7.837 -15.734 -6.291 1.00 64.12 113 GLY A O 1
ATOM 902 N N . ARG A 1 114 ? -7.672 -13.557 -6.810 1.00 61.59 114 ARG A N 1
ATOM 903 C CA . ARG A 1 114 ? -8.483 -13.058 -5.693 1.00 61.59 114 ARG A CA 1
ATOM 904 C C . ARG A 1 114 ? -9.868 -12.674 -6.199 1.00 61.59 114 ARG A C 1
ATOM 906 O O . ARG A 1 114 ? -10.092 -11.516 -6.517 1.00 61.59 114 ARG A O 1
ATOM 913 N N . LYS A 1 115 ? -10.775 -13.663 -6.296 1.00 56.59 115 LYS A N 1
ATOM 914 C CA . LYS A 1 115 ? -12.219 -13.539 -6.617 1.00 56.59 115 LYS A CA 1
ATOM 915 C C . LYS A 1 115 ? -12.663 -12.073 -6.776 1.00 56.59 115 LYS A C 1
ATOM 917 O O . LY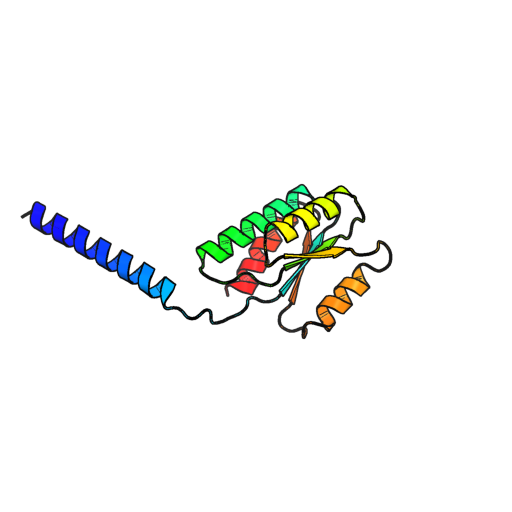S A 1 115 ? -12.991 -11.443 -5.779 1.00 56.59 115 LYS A O 1
ATOM 922 N N . ARG A 1 116 ? -12.671 -11.583 -8.025 1.00 50.31 116 ARG A N 1
ATOM 923 C CA . ARG A 1 116 ? -12.915 -10.220 -8.570 1.00 50.31 116 ARG A CA 1
ATOM 924 C C . ARG A 1 116 ? -13.859 -9.228 -7.846 1.00 50.31 116 ARG A C 1
ATOM 926 O O . ARG A 1 116 ? -13.997 -8.103 -8.309 1.00 50.31 116 ARG A O 1
ATOM 933 N N . ARG A 1 117 ? -14.571 -9.599 -6.782 1.00 53.94 117 ARG A N 1
ATOM 934 C CA . ARG A 1 117 ? -15.581 -8.770 -6.110 1.00 53.94 117 ARG A CA 1
ATOM 935 C C . ARG A 1 117 ? -15.025 -7.831 -5.035 1.00 53.94 117 ARG A C 1
ATOM 937 O O . ARG A 1 117 ? -15.754 -6.943 -4.617 1.00 53.94 117 ARG A O 1
ATOM 944 N N . GLU A 1 118 ? -13.768 -7.985 -4.619 1.00 68.19 118 GLU A N 1
ATOM 945 C CA . GLU A 1 118 ? -13.218 -7.273 -3.451 1.00 68.19 118 GLU A CA 1
ATOM 946 C C . GLU A 1 118 ? -11.776 -6.780 -3.668 1.00 68.19 118 GLU A C 1
ATOM 948 O O . GLU A 1 118 ? -10.986 -6.734 -2.730 1.00 68.19 118 GLU A O 1
ATOM 953 N N . ALA A 1 119 ? -11.400 -6.430 -4.902 1.00 71.94 119 ALA A N 1
ATOM 954 C CA . ALA A 1 119 ? -10.077 -5.878 -5.187 1.00 71.94 119 ALA A CA 1
ATOM 955 C C . ALA A 1 119 ? -10.173 -4.460 -5.762 1.00 71.94 119 ALA A C 1
ATOM 957 O O . ALA A 1 119 ? -10.877 -4.231 -6.747 1.00 71.94 119 ALA A O 1
ATOM 958 N N . LEU A 1 120 ? -9.455 -3.514 -5.154 1.00 78.44 120 LEU A N 1
ATOM 959 C CA . LEU A 1 120 ? -9.342 -2.136 -5.631 1.00 78.44 120 LEU A CA 1
ATOM 960 C C . LEU A 1 120 ? -7.965 -1.935 -6.262 1.00 78.44 120 LEU A C 1
ATOM 962 O O . LEU A 1 120 ? -6.956 -2.020 -5.566 1.00 78.44 120 LEU A O 1
ATOM 966 N N . LEU A 1 121 ? -7.926 -1.652 -7.565 1.00 82.94 121 LEU A N 1
ATOM 967 C CA . LEU A 1 121 ? -6.697 -1.297 -8.273 1.00 82.94 121 LEU A CA 1
ATOM 968 C C . LEU A 1 121 ? -6.495 0.221 -8.248 1.00 82.94 121 LEU A C 1
ATOM 970 O O . LEU A 1 121 ? -7.381 0.977 -8.646 1.00 82.94 121 LEU A O 1
ATOM 974 N N . LEU A 1 122 ? -5.318 0.653 -7.808 1.00 82.94 122 LEU A N 1
ATOM 975 C CA . LEU A 1 122 ? -4.899 2.047 -7.748 1.00 82.94 122 LEU A CA 1
ATOM 976 C C . LEU A 1 122 ? -3.578 2.199 -8.489 1.00 82.94 122 LEU A C 1
ATOM 978 O O . LEU A 1 122 ? -2.624 1.482 -8.204 1.00 82.94 122 LEU A O 1
ATOM 982 N N . GLU A 1 123 ? -3.514 3.146 -9.414 1.00 83.88 123 GLU A N 1
ATOM 983 C CA . GLU A 1 123 ? -2.269 3.532 -10.071 1.00 83.88 123 GLU A CA 1
ATOM 984 C C . GLU A 1 123 ? -1.753 4.825 -9.437 1.00 83.88 123 GLU A C 1
ATOM 986 O O . GLU A 1 123 ? -2.494 5.802 -9.320 1.00 83.88 123 GLU A O 1
ATOM 991 N N . VAL A 1 124 ? -0.494 4.821 -8.995 1.00 81.00 124 VAL A N 1
ATOM 992 C CA . VAL A 1 124 ? 0.142 5.968 -8.339 1.00 81.00 124 VAL A CA 1
ATOM 993 C C . VAL A 1 124 ? 1.371 6.380 -9.133 1.00 81.00 124 VAL A C 1
ATOM 995 O O . VAL A 1 124 ? 2.364 5.650 -9.194 1.00 81.00 124 VAL A O 1
ATOM 998 N N . THR A 1 125 ? 1.302 7.577 -9.717 1.00 78.69 125 THR A N 1
ATOM 999 C CA . THR A 1 125 ? 2.413 8.185 -10.463 1.00 78.69 125 THR A CA 1
ATOM 1000 C C . THR A 1 125 ? 2.816 9.547 -9.904 1.00 78.69 125 THR A C 1
ATOM 1002 O O . THR A 1 125 ? 3.969 9.952 -10.033 1.00 78.69 125 THR A O 1
ATOM 1005 N N . LYS A 1 126 ? 1.874 10.272 -9.289 1.00 79.00 126 LYS A N 1
ATOM 1006 C CA . LYS A 1 126 ? 2.051 11.637 -8.775 1.00 79.00 126 LYS A CA 1
ATOM 1007 C C . LYS A 1 126 ? 1.273 11.848 -7.475 1.00 79.00 126 LYS A C 1
ATOM 1009 O O . LYS A 1 126 ? 0.349 11.105 -7.159 1.00 79.00 126 LYS A O 1
ATOM 1014 N N . GLU A 1 127 ? 1.580 12.931 -6.766 1.00 77.12 127 GLU A N 1
ATOM 1015 C CA . GLU A 1 127 ? 0.919 13.332 -5.512 1.00 77.12 127 GLU A CA 1
ATOM 1016 C C . GLU A 1 127 ? -0.617 13.438 -5.616 1.00 77.12 127 GLU A C 1
ATOM 1018 O O . GLU A 1 127 ? -1.350 12.991 -4.728 1.00 77.12 127 GLU A O 1
ATOM 1023 N N . SER A 1 128 ? -1.123 13.994 -6.722 1.00 80.25 128 SER A N 1
ATOM 1024 C CA . SER A 1 128 ? -2.564 14.143 -6.978 1.00 80.25 128 SER A CA 1
ATOM 1025 C C . SER A 1 128 ? -3.306 12.806 -7.004 1.00 80.25 128 SER A C 1
ATOM 1027 O O . SER A 1 128 ? -4.464 12.719 -6.575 1.00 80.25 128 SER A O 1
ATOM 1029 N N . ASP A 1 129 ? -2.627 11.759 -7.472 1.00 79.75 129 ASP A N 1
ATOM 1030 C CA . ASP A 1 129 ? -3.182 10.412 -7.579 1.00 79.75 129 ASP A CA 1
ATOM 1031 C C . ASP A 1 129 ? -3.383 9.827 -6.181 1.00 79.75 129 ASP A C 1
ATOM 1033 O O . ASP A 1 129 ? -4.361 9.128 -5.937 1.00 79.75 129 ASP A O 1
ATOM 1037 N N . ILE A 1 130 ? -2.526 10.196 -5.224 1.00 73.56 130 ILE A N 1
ATOM 1038 C CA . ILE A 1 130 ? -2.600 9.715 -3.844 1.00 73.56 130 ILE A CA 1
ATOM 1039 C C . ILE A 1 130 ? -3.796 10.307 -3.108 1.00 73.56 130 ILE A C 1
ATOM 1041 O O . ILE A 1 130 ? -4.514 9.595 -2.408 1.00 73.56 130 ILE A O 1
ATOM 1045 N N . SER A 1 131 ? -4.031 11.611 -3.263 1.00 77.44 131 SER A N 1
ATOM 1046 C CA . SER A 1 131 ? -5.193 12.263 -2.648 1.00 77.44 131 SER A CA 1
ATOM 1047 C C . SER A 1 131 ? -6.496 11.650 -3.168 1.00 77.44 131 SER A C 1
ATOM 1049 O O . SER A 1 131 ? -7.417 11.384 -2.394 1.00 77.44 131 SER A O 1
ATOM 1051 N N . SER A 1 132 ? -6.537 11.352 -4.469 1.00 80.06 132 SER A N 1
ATOM 1052 C CA . SER A 1 132 ? -7.660 10.672 -5.118 1.00 80.06 132 SER A CA 1
ATOM 1053 C C . SER A 1 132 ? -7.791 9.220 -4.644 1.00 80.06 132 SER A C 1
ATOM 1055 O O . SER A 1 132 ? -8.885 8.788 -4.286 1.00 80.06 132 SER A O 1
ATOM 1057 N N . ALA A 1 133 ? -6.677 8.490 -4.548 1.00 76.88 133 ALA A N 1
ATOM 1058 C CA . ALA A 1 133 ? -6.616 7.126 -4.037 1.00 76.88 133 ALA A CA 1
ATOM 1059 C C . ALA A 1 133 ? -7.137 7.039 -2.600 1.00 76.88 133 ALA A C 1
ATOM 1061 O O . ALA A 1 133 ? -8.004 6.222 -2.319 1.00 76.88 133 ALA A O 1
ATOM 1062 N N . LEU A 1 134 ? -6.702 7.928 -1.704 1.00 77.00 134 LEU A N 1
ATOM 1063 C CA . LEU A 1 134 ? -7.189 7.992 -0.324 1.00 77.00 134 LEU A CA 1
ATOM 1064 C C . LEU A 1 134 ? -8.697 8.258 -0.253 1.00 77.00 134 LEU A C 1
ATOM 1066 O O . LEU A 1 134 ? -9.382 7.648 0.564 1.00 77.00 134 LEU A O 1
ATOM 1070 N N . GLN A 1 135 ? -9.237 9.127 -1.113 1.00 79.62 135 GLN A N 1
ATOM 1071 C CA . GLN A 1 135 ? -10.682 9.375 -1.172 1.00 79.62 135 GLN A CA 1
ATOM 1072 C C . GLN A 1 135 ? -11.464 8.168 -1.702 1.00 79.62 135 GLN A C 1
ATOM 1074 O O . GLN A 1 135 ? -12.520 7.841 -1.157 1.00 79.62 135 GLN A O 1
ATOM 1079 N N . ILE A 1 136 ? -10.963 7.503 -2.747 1.00 78.44 136 ILE A N 1
ATOM 1080 C CA . ILE A 1 136 ? -11.590 6.307 -3.326 1.00 78.44 136 ILE A CA 1
ATOM 1081 C C . ILE A 1 136 ? -11.549 5.163 -2.320 1.00 78.44 136 ILE A C 1
ATOM 1083 O O . ILE A 1 136 ? -12.588 4.577 -2.042 1.00 78.44 136 ILE A O 1
ATOM 1087 N N . MET A 1 137 ? -10.388 4.905 -1.716 1.00 75.38 137 MET A N 1
ATOM 1088 C CA . MET A 1 137 ? -10.233 3.955 -0.619 1.00 75.38 137 MET A CA 1
ATOM 1089 C C . MET A 1 137 ? -11.194 4.290 0.515 1.00 75.38 137 MET A C 1
ATOM 1091 O O . MET A 1 137 ? -11.886 3.405 1.002 1.00 75.38 137 MET A O 1
ATOM 1095 N N . HIS A 1 138 ? -11.320 5.566 0.889 1.00 73.56 138 HIS A N 1
ATOM 1096 C CA . HIS A 1 138 ? -12.242 5.937 1.950 1.00 73.56 138 HIS A CA 1
ATOM 1097 C C . HIS A 1 138 ? -13.695 5.583 1.611 1.00 73.56 138 HIS A C 1
ATOM 1099 O O . HIS A 1 138 ? -14.431 5.077 2.451 1.00 73.56 138 HIS A O 1
ATOM 1105 N N . ARG A 1 139 ? -14.127 5.833 0.374 1.00 76.50 139 ARG A N 1
ATOM 1106 C CA . ARG A 1 139 ? -15.472 5.449 -0.074 1.00 76.50 139 ARG A CA 1
ATOM 1107 C C . ARG A 1 139 ? -15.627 3.933 -0.145 1.00 76.50 139 ARG A C 1
ATOM 1109 O O . ARG A 1 139 ? -16.624 3.417 0.321 1.00 76.50 139 ARG A O 1
ATOM 1116 N N . PHE A 1 140 ? -14.639 3.230 -0.685 1.00 71.44 140 PHE A N 1
ATOM 1117 C CA . PHE A 1 140 ? -14.710 1.795 -0.945 1.00 71.44 140 PHE A CA 1
ATOM 1118 C C . PHE A 1 140 ? -14.620 0.941 0.328 1.00 71.44 140 PHE A C 1
ATOM 1120 O O . PHE A 1 140 ? -15.265 -0.096 0.426 1.00 71.44 140 PHE A O 1
ATOM 1127 N N . PHE A 1 141 ? -13.840 1.377 1.318 1.00 66.38 141 PHE A N 1
ATOM 1128 C CA . PHE A 1 141 ? -13.644 0.664 2.585 1.00 66.38 141 PHE A CA 1
ATOM 1129 C C . PHE A 1 141 ? -14.624 1.061 3.686 1.00 66.38 141 PHE A C 1
ATOM 1131 O O . PHE A 1 141 ? -14.758 0.342 4.690 1.00 66.38 141 PHE A O 1
ATOM 1138 N N . PHE A 1 142 ? -15.237 2.240 3.556 1.00 61.97 142 PHE A N 1
ATOM 1139 C CA . PHE A 1 142 ? -15.936 2.885 4.663 1.00 61.97 142 PHE A CA 1
ATOM 1140 C C . PHE A 1 142 ? -17.327 3.456 4.318 1.00 61.97 142 PHE A C 1
ATOM 1142 O O . PHE A 1 142 ? -17.895 4.116 5.189 1.00 61.97 142 PHE A O 1
ATOM 1149 N N . SER A 1 143 ? -17.890 3.209 3.120 1.00 58.16 143 SER A N 1
ATOM 1150 C CA . SER A 1 143 ? -19.339 3.362 2.846 1.00 58.16 143 SER A CA 1
ATOM 1151 C C . SER A 1 143 ? -20.088 2.067 3.125 1.00 58.16 143 SER A C 1
ATOM 1153 O O . SER A 1 143 ? -21.150 2.134 3.774 1.00 58.16 143 SER A O 1
#

Sequence (143 aa):
MALILLSVFACYGFMLMCVQVYRRMTRPIESLLPTVVIAVKDASEWIEWLVRRLSLQTFAMGKEVADVLIVDMSASSETGRMAQFLQHTYPFITYVPSSSTRRWEDIAVLLDGRKRREALLLEVTKESDISSALQIMHRFFFS